Protein AF-A0AAE2ZXJ5-F1 (afdb_monomer_lite)

Organism: NCBI:txid2981769

Structure (mmCIF, N/CA/C/O backbone):
data_AF-A0AAE2ZXJ5-F1
#
_entry.id   AF-A0AAE2ZXJ5-F1
#
loop_
_atom_site.group_PDB
_atom_site.id
_atom_site.type_symbol
_atom_site.label_atom_id
_atom_site.label_alt_id
_atom_site.label_comp_id
_atom_site.label_asym_id
_atom_site.label_entity_id
_atom_site.label_seq_id
_atom_site.pdbx_PDB_ins_code
_atom_site.Cartn_x
_atom_site.Cartn_y
_atom_site.Cartn_z
_atom_site.occupancy
_atom_site.B_iso_or_equiv
_atom_site.auth_seq_id
_atom_site.auth_comp_id
_atom_site.auth_asym_id
_atom_site.auth_atom_id
_atom_site.pdbx_PDB_model_num
ATOM 1 N N . MET A 1 1 ? 4.470 -3.778 16.812 1.00 44.53 1 MET A N 1
ATOM 2 C CA . MET A 1 1 ? 3.323 -4.595 17.269 1.00 44.53 1 MET A CA 1
ATOM 3 C C . MET A 1 1 ? 2.885 -4.067 18.628 1.00 44.53 1 MET A C 1
ATOM 5 O O . MET A 1 1 ? 3.761 -3.743 19.420 1.00 44.53 1 MET A O 1
ATOM 9 N N . ALA A 1 2 ? 1.585 -3.880 18.874 1.00 45.38 2 ALA A N 1
ATOM 10 C CA . ALA A 1 2 ? 1.101 -3.421 20.179 1.00 45.38 2 ALA A CA 1
ATOM 11 C C . ALA A 1 2 ? 1.216 -4.568 21.194 1.00 45.38 2 ALA A C 1
ATOM 13 O O . ALA A 1 2 ? 0.70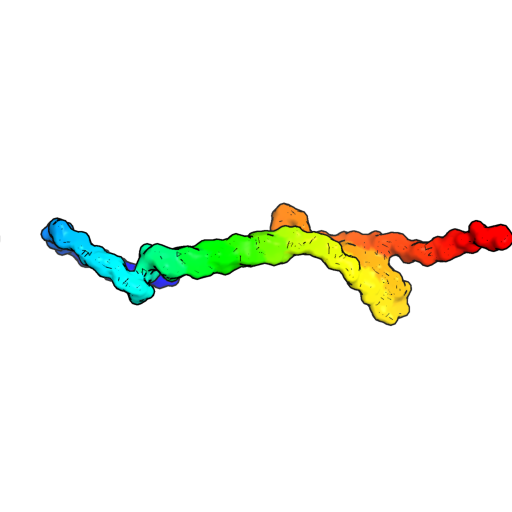3 -5.656 20.948 1.00 45.38 2 ALA A O 1
ATOM 14 N N . ASN A 1 3 ? 1.920 -4.337 22.301 1.00 45.31 3 ASN A N 1
ATOM 15 C CA . ASN A 1 3 ? 2.134 -5.345 23.334 1.00 45.31 3 ASN A CA 1
ATOM 16 C C . ASN A 1 3 ? 0.980 -5.265 24.341 1.00 45.31 3 ASN A C 1
ATOM 18 O O . ASN A 1 3 ? 0.972 -4.383 25.199 1.00 45.31 3 ASN A O 1
ATOM 22 N N . LEU A 1 4 ? -0.028 -6.127 24.194 1.00 60.59 4 LEU A N 1
ATOM 23 C CA . LEU A 1 4 ? -1.167 -6.180 25.111 1.00 60.59 4 LEU A CA 1
ATOM 24 C C . LEU A 1 4 ? -0.798 -7.069 26.309 1.00 60.59 4 LEU A C 1
ATOM 26 O O . LEU A 1 4 ? -0.591 -8.269 26.119 1.00 60.59 4 LEU A O 1
ATOM 30 N N . PRO A 1 5 ? -0.686 -6.528 27.534 1.00 62.69 5 PRO A N 1
ATOM 31 C CA . PRO A 1 5 ? -0.362 -7.335 28.702 1.00 62.69 5 PRO A CA 1
ATOM 32 C C . PRO A 1 5 ? -1.516 -8.297 29.008 1.00 62.69 5 PRO A C 1
ATOM 34 O O . PRO A 1 5 ? -2.612 -7.881 29.384 1.00 62.69 5 PRO A O 1
ATOM 37 N N . ILE A 1 6 ? -1.269 -9.598 28.856 1.00 68.81 6 ILE A N 1
ATOM 38 C CA . ILE A 1 6 ? -2.233 -10.647 29.200 1.00 68.81 6 ILE A CA 1
ATOM 39 C C . ILE A 1 6 ? -2.154 -10.870 30.715 1.00 68.81 6 ILE A C 1
ATOM 41 O O . ILE A 1 6 ? -1.126 -11.299 31.238 1.00 68.81 6 ILE A O 1
ATOM 45 N N . LYS A 1 7 ? -3.226 -10.557 31.452 1.00 69.06 7 LYS A N 1
ATOM 46 C CA . LYS A 1 7 ? -3.318 -10.884 32.886 1.00 69.06 7 LYS A CA 1
ATOM 47 C C . LYS A 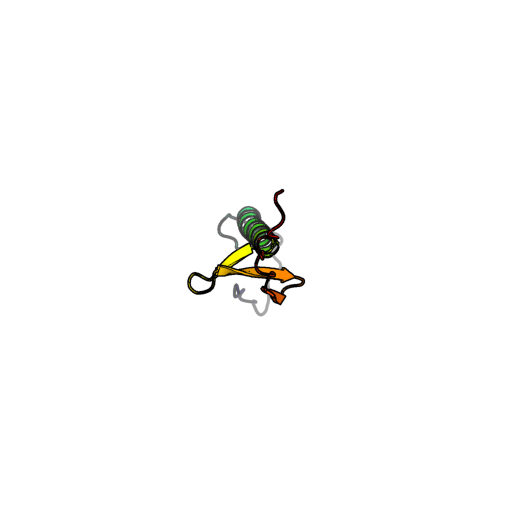1 7 ? -3.485 -12.397 33.058 1.00 69.06 7 LYS A C 1
ATOM 49 O O . LYS A 1 7 ? -4.383 -12.976 32.461 1.00 69.06 7 LYS A O 1
ATOM 54 N N . ASN A 1 8 ? -2.708 -13.004 33.960 1.00 66.88 8 ASN A N 1
ATOM 55 C CA . ASN A 1 8 ? -2.762 -14.442 34.289 1.00 66.88 8 ASN A CA 1
ATOM 56 C C . ASN A 1 8 ? -4.062 -14.914 34.982 1.00 66.88 8 ASN A C 1
ATOM 58 O O . ASN A 1 8 ? -4.148 -16.069 35.383 1.00 66.88 8 ASN A O 1
ATOM 62 N N . ASN A 1 9 ? -5.065 -14.044 35.137 1.00 73.19 9 ASN A N 1
ATOM 63 C CA . ASN A 1 9 ? -6.411 -14.405 35.581 1.00 73.19 9 ASN A CA 1
ATOM 64 C C . ASN A 1 9 ? -7.376 -13.241 35.264 1.00 73.19 9 ASN A C 1
ATOM 66 O O . ASN A 1 9 ? -7.570 -12.360 36.109 1.00 73.19 9 ASN A O 1
ATOM 70 N N . PRO A 1 10 ? -7.880 -13.118 34.024 1.00 71.25 10 PRO A N 1
ATOM 71 C CA . PRO A 1 10 ? -8.720 -11.990 33.647 1.00 71.25 10 PRO A CA 1
ATOM 72 C C . PRO A 1 10 ? -10.070 -12.086 34.366 1.00 71.25 10 PRO A C 1
ATOM 74 O O . PRO A 1 10 ? -10.806 -13.057 34.211 1.00 71.25 10 PRO A O 1
ATOM 77 N N . THR A 1 11 ? -10.404 -11.077 35.168 1.00 77.88 11 THR A N 1
ATOM 78 C CA . THR A 1 11 ? -11.737 -10.961 35.764 1.00 77.88 11 THR A CA 1
ATOM 79 C C . THR A 1 11 ? -12.756 -10.713 34.654 1.00 77.88 11 THR A C 1
ATOM 81 O O . THR A 1 11 ? -12.515 -9.871 33.788 1.00 77.88 11 THR A O 1
ATOM 84 N N . LEU A 1 12 ? -13.894 -11.417 34.679 1.00 76.88 12 LEU A N 1
ATOM 85 C CA . LEU A 1 12 ? -14.995 -11.158 33.750 1.00 76.88 12 LEU A CA 1
ATOM 86 C C . LEU A 1 12 ? -15.430 -9.692 33.882 1.00 76.88 12 LEU A C 1
ATOM 88 O O . LEU A 1 12 ? -15.911 -9.281 34.937 1.00 76.88 12 LEU A O 1
ATOM 92 N N . ASN A 1 13 ? -15.264 -8.922 32.809 1.00 75.00 13 ASN A N 1
ATOM 93 C CA . ASN A 1 13 ? -15.768 -7.561 32.706 1.00 75.00 13 ASN A CA 1
ATOM 94 C C . ASN A 1 13 ? -16.888 -7.531 31.660 1.00 75.00 13 ASN A C 1
ATOM 96 O O . ASN A 1 13 ? -16.667 -7.883 30.504 1.00 75.00 13 ASN A O 1
ATOM 100 N N . LEU A 1 14 ? -18.094 -7.149 32.086 1.00 81.94 14 LEU A N 1
ATOM 101 C CA . LEU A 1 14 ? -19.272 -7.016 31.219 1.00 81.94 14 LEU A CA 1
ATOM 102 C C . LEU A 1 14 ? -19.406 -5.606 30.626 1.00 81.94 14 LEU A C 1
ATOM 104 O O . LEU A 1 14 ? -20.286 -5.361 29.804 1.00 81.94 14 LEU A O 1
ATOM 108 N N . GLN A 1 15 ? -18.558 -4.669 31.051 1.00 73.94 15 GLN A N 1
ATOM 109 C CA . GLN A 1 15 ? -18.513 -3.318 30.518 1.00 73.94 15 GLN A CA 1
ATOM 110 C C . GLN A 1 15 ? -17.597 -3.314 29.295 1.00 73.94 15 GLN A C 1
ATOM 112 O O . GLN A 1 15 ? -16.402 -3.590 29.392 1.00 73.94 15 GLN A O 1
ATOM 117 N N . MET A 1 16 ? -18.168 -3.014 28.132 1.00 72.44 16 MET A N 1
ATOM 118 C CA . MET A 1 16 ? -17.391 -2.743 26.930 1.00 72.44 16 MET A CA 1
ATOM 119 C C . MET A 1 16 ? -16.800 -1.336 27.063 1.00 72.44 16 MET A C 1
ATOM 121 O O . MET A 1 16 ? -17.549 -0.363 27.150 1.00 72.44 16 MET A O 1
ATOM 125 N N . GLU A 1 17 ? -15.473 -1.217 27.115 1.00 72.12 17 GLU A N 1
ATOM 126 C CA . GLU A 1 17 ? -14.827 0.095 27.048 1.00 72.12 17 GLU A CA 1
ATOM 127 C C . GLU A 1 17 ? -15.090 0.713 25.671 1.00 72.12 17 GLU A C 1
ATOM 129 O O . GLU A 1 17 ? -14.901 0.067 24.637 1.00 72.12 17 GLU A O 1
ATOM 134 N N . ALA A 1 18 ? -15.546 1.968 25.651 1.00 71.50 18 ALA A N 1
ATOM 135 C CA . ALA A 1 18 ? -15.691 2.702 24.405 1.00 71.50 18 ALA A CA 1
ATOM 136 C C . ALA A 1 18 ? -14.304 2.890 23.778 1.00 71.50 18 ALA A C 1
ATOM 138 O O . ALA A 1 18 ? -13.396 3.436 24.411 1.00 71.50 18 ALA A O 1
ATOM 139 N N . LEU A 1 19 ? -14.141 2.443 22.531 1.00 71.44 19 LEU A N 1
ATOM 140 C CA . LEU A 1 19 ? -12.935 2.729 21.762 1.00 71.44 19 LEU A CA 1
ATOM 141 C C . LEU A 1 19 ? -12.813 4.248 21.626 1.00 71.44 19 LEU A C 1
ATOM 143 O O . LEU A 1 19 ? -13.758 4.926 21.232 1.00 71.44 19 LEU A O 1
ATOM 147 N N . THR A 1 20 ? -11.641 4.777 21.951 1.00 74.50 20 THR A N 1
ATOM 148 C CA . THR A 1 20 ? -11.322 6.197 21.768 1.00 74.50 20 THR A CA 1
ATOM 149 C C . THR A 1 20 ? -10.341 6.339 20.610 1.00 74.50 20 THR A C 1
ATOM 151 O O . THR A 1 20 ? -9.711 5.364 20.202 1.00 74.50 20 THR A O 1
ATOM 154 N N . THR A 1 21 ? -10.158 7.541 20.069 1.00 65.62 21 THR A N 1
ATOM 155 C CA . THR A 1 21 ? -9.260 7.789 18.920 1.00 65.62 21 THR A CA 1
ATOM 156 C C . THR A 1 21 ? -7.785 7.437 19.186 1.00 65.62 21 THR A C 1
ATOM 158 O O . THR A 1 21 ? -6.983 7.303 18.255 1.00 65.62 21 THR A O 1
ATOM 161 N N . SER A 1 22 ? -7.403 7.263 20.456 1.00 73.38 22 SER A N 1
ATOM 162 C CA . SER A 1 22 ? -6.085 6.774 20.874 1.00 73.38 22 SER A CA 1
ATOM 163 C C . SER A 1 22 ? -5.971 5.245 20.850 1.00 73.38 22 SER A C 1
ATOM 165 O O . SER A 1 22 ? -4.857 4.719 20.864 1.00 73.38 22 SER A O 1
ATOM 167 N N . THR A 1 23 ? -7.089 4.516 20.776 1.00 74.25 23 THR A N 1
ATOM 168 C CA . THR A 1 23 ? -7.090 3.058 20.691 1.00 74.25 23 THR A CA 1
ATOM 169 C C . THR A 1 23 ? -6.558 2.618 19.319 1.00 74.25 23 THR A C 1
ATOM 171 O O . THR A 1 23 ? -7.093 3.039 18.294 1.00 74.25 23 THR A O 1
ATOM 174 N N . PRO A 1 24 ? -5.527 1.752 19.240 1.00 63.62 24 PRO A N 1
ATOM 175 C CA . PRO A 1 24 ? -4.926 1.353 17.961 1.00 63.62 24 PRO A CA 1
ATOM 176 C C . PRO A 1 24 ? -5.892 0.703 16.958 1.00 63.62 24 PRO A C 1
ATOM 178 O O . PRO A 1 24 ? -5.634 0.748 15.759 1.00 63.62 24 PRO A O 1
ATOM 181 N N . ALA A 1 25 ? -6.987 0.112 17.445 1.00 63.34 25 ALA A N 1
ATOM 182 C CA . ALA A 1 25 ? -8.054 -0.488 16.642 1.00 63.34 25 ALA A CA 1
ATOM 183 C C . ALA A 1 25 ? -9.244 0.462 16.384 1.00 63.34 25 ALA A C 1
ATOM 185 O O . ALA A 1 25 ? -10.287 0.016 15.914 1.00 63.34 25 ALA A O 1
ATOM 186 N N . HIS A 1 26 ? -9.127 1.754 16.716 1.00 75.12 26 HIS A N 1
ATOM 187 C CA . HIS A 1 26 ? -10.176 2.735 16.440 1.00 75.12 26 HIS A CA 1
ATOM 188 C C . HIS A 1 26 ? -10.393 2.874 14.929 1.00 75.12 26 HIS A C 1
ATOM 190 O O . HIS A 1 26 ? -9.424 2.965 14.169 1.00 75.12 26 HIS A O 1
ATOM 196 N N . ALA A 1 27 ? -11.659 2.923 14.506 1.00 64.50 27 ALA A N 1
ATOM 197 C CA . ALA A 1 27 ? -12.049 2.925 13.096 1.00 64.50 27 ALA A CA 1
ATOM 198 C C . ALA A 1 27 ? -11.346 4.029 12.287 1.00 64.50 27 ALA A C 1
ATOM 200 O O . ALA A 1 27 ? -10.831 3.756 11.206 1.00 64.50 27 ALA A O 1
ATOM 201 N N . ASP A 1 28 ? -11.223 5.236 12.846 1.00 65.81 28 ASP A N 1
ATOM 202 C CA . ASP A 1 28 ? -10.546 6.357 12.176 1.00 65.81 28 ASP A CA 1
ATOM 203 C C . ASP A 1 28 ? -9.073 6.056 11.850 1.00 65.81 28 ASP A C 1
ATOM 205 O O . ASP A 1 28 ? -8.617 6.301 10.735 1.00 65.81 28 ASP A O 1
ATOM 209 N N . ARG A 1 29 ? -8.331 5.440 12.784 1.00 65.81 29 ARG A N 1
ATOM 210 C CA . ARG A 1 29 ? -6.924 5.066 12.554 1.00 65.81 29 ARG A CA 1
ATOM 211 C C . ARG A 1 29 ? -6.774 3.864 11.627 1.00 65.81 29 ARG A C 1
ATOM 213 O O . ARG A 1 29 ? -5.768 3.758 10.924 1.00 65.81 29 ARG A O 1
ATOM 220 N N . PHE A 1 30 ? -7.737 2.945 11.642 1.00 69.56 30 PHE A N 1
ATOM 221 C CA . PHE A 1 30 ? -7.774 1.834 10.696 1.00 69.56 30 PHE A CA 1
ATOM 222 C C . PHE A 1 30 ? -8.011 2.343 9.268 1.00 69.56 30 PHE A C 1
ATOM 224 O O . PHE A 1 30 ? -7.301 1.931 8.353 1.00 69.56 30 PHE A O 1
ATOM 231 N N . ASN A 1 31 ? -8.927 3.299 9.094 1.00 72.06 31 ASN A N 1
ATOM 232 C CA . ASN A 1 31 ? -9.253 3.894 7.800 1.00 72.06 31 ASN A CA 1
ATOM 233 C C . ASN A 1 31 ? -8.060 4.619 7.165 1.00 72.06 31 ASN A C 1
ATOM 235 O O . ASN A 1 31 ? -7.789 4.397 5.989 1.00 72.06 31 ASN A O 1
ATOM 239 N N . GLU A 1 32 ? -7.307 5.423 7.924 1.00 75.00 32 GLU A N 1
ATOM 240 C CA . GLU A 1 32 ? -6.094 6.091 7.417 1.00 75.00 32 GLU A CA 1
ATOM 241 C C . GLU A 1 32 ? -5.048 5.083 6.913 1.00 75.00 32 GLU A C 1
ATOM 243 O O . GLU A 1 32 ? -4.520 5.211 5.808 1.00 75.00 32 GLU A O 1
ATOM 248 N N . ARG A 1 33 ? -4.775 4.034 7.702 1.00 74.88 33 ARG A N 1
ATOM 249 C CA . ARG A 1 33 ? -3.816 2.980 7.328 1.00 74.88 33 ARG A CA 1
ATOM 250 C C . ARG A 1 33 ? -4.292 2.167 6.128 1.00 74.88 33 ARG A C 1
ATOM 252 O O . ARG A 1 33 ? -3.474 1.756 5.309 1.00 74.88 33 ARG A O 1
ATOM 259 N N . TYR A 1 34 ? -5.597 1.935 6.028 1.00 76.62 34 TYR A N 1
ATOM 260 C CA . TYR A 1 34 ? -6.204 1.233 4.907 1.00 76.62 34 TYR A CA 1
ATOM 261 C C . TYR A 1 34 ? -6.130 2.059 3.615 1.00 76.62 34 TYR A C 1
ATOM 263 O O . TYR A 1 34 ? -5.740 1.524 2.582 1.00 76.62 34 TYR A O 1
ATOM 271 N N . GLN A 1 35 ? -6.400 3.367 3.675 1.00 77.50 35 GLN A N 1
ATOM 272 C CA . GLN A 1 35 ? -6.231 4.265 2.526 1.00 77.50 35 GLN A CA 1
ATOM 273 C C . GLN A 1 35 ? -4.781 4.307 2.050 1.00 77.50 35 GLN A C 1
ATOM 275 O O . GLN A 1 35 ? -4.525 4.144 0.862 1.00 77.50 35 GLN A O 1
ATOM 280 N N . GLN A 1 36 ? -3.822 4.409 2.972 1.00 79.94 36 GLN A N 1
ATOM 281 C CA . GLN A 1 36 ? -2.405 4.388 2.614 1.00 79.94 36 GLN A CA 1
ATOM 282 C C . GLN A 1 36 ? -1.979 3.062 1.962 1.00 79.94 36 GLN A C 1
ATOM 284 O O . GLN A 1 36 ? -1.166 3.062 1.041 1.00 79.94 36 GLN A O 1
ATOM 289 N N . LEU A 1 37 ? -2.540 1.925 2.388 1.00 82.06 37 LEU A N 1
ATOM 290 C CA . LEU A 1 37 ? -2.303 0.637 1.729 1.00 82.06 37 LEU A CA 1
ATOM 291 C C . LEU A 1 37 ? -2.856 0.620 0.295 1.00 82.06 37 LEU A C 1
ATOM 293 O O . LEU A 1 37 ? -2.166 0.155 -0.607 1.00 82.06 37 LEU A O 1
ATOM 297 N N . LEU A 1 38 ? -4.062 1.152 0.079 1.00 79.56 38 LEU A N 1
ATOM 298 C CA . LEU A 1 38 ? -4.671 1.257 -1.252 1.00 79.56 38 LEU A CA 1
ATOM 299 C C . LEU A 1 38 ? -3.903 2.215 -2.172 1.00 79.56 38 LEU A C 1
ATOM 301 O O . LEU A 1 38 ? -3.763 1.946 -3.361 1.00 79.56 38 LEU A O 1
ATOM 305 N N . GLU A 1 39 ? -3.406 3.332 -1.646 1.00 80.19 39 GLU A N 1
ATOM 306 C CA . GLU A 1 39 ? -2.559 4.270 -2.390 1.00 80.19 39 GLU A CA 1
ATOM 307 C C . GLU A 1 39 ? -1.213 3.645 -2.758 1.00 80.19 39 GLU A C 1
ATOM 309 O O . GLU A 1 39 ? -0.765 3.800 -3.892 1.00 80.19 39 GLU A O 1
ATOM 314 N N . ASN A 1 40 ? -0.601 2.888 -1.843 1.00 74.94 40 ASN A N 1
ATOM 315 C CA . ASN A 1 40 ? 0.621 2.137 -2.123 1.00 74.94 40 ASN A CA 1
ATOM 316 C C . ASN A 1 40 ? 0.391 1.063 -3.195 1.00 74.94 40 ASN A C 1
ATOM 318 O O . ASN A 1 40 ? 1.216 0.923 -4.091 1.00 74.94 40 ASN A O 1
ATOM 322 N N . ASP A 1 41 ? -0.727 0.338 -3.141 1.00 74.00 41 ASP A N 1
ATOM 323 C CA . ASP A 1 41 ? -1.086 -0.650 -4.163 1.00 74.00 41 ASP A CA 1
ATOM 324 C C . ASP A 1 41 ? -1.294 0.009 -5.535 1.00 74.00 41 ASP A C 1
ATOM 326 O O . ASP A 1 41 ? -0.717 -0.423 -6.531 1.00 74.00 41 ASP A O 1
ATOM 330 N N . LYS A 1 42 ? -2.007 1.142 -5.586 1.00 70.44 42 LYS A N 1
ATOM 331 C CA . LYS A 1 42 ? -2.135 1.951 -6.809 1.00 70.44 42 LYS A CA 1
ATOM 332 C C . LYS A 1 42 ? -0.788 2.451 -7.319 1.00 70.44 42 LYS A C 1
ATOM 334 O O . LYS A 1 42 ? -0.565 2.419 -8.521 1.00 70.44 42 LYS A O 1
ATOM 339 N N . ALA A 1 43 ? 0.101 2.905 -6.435 1.00 66.44 43 ALA A N 1
ATOM 340 C CA . ALA A 1 43 ? 1.444 3.356 -6.794 1.00 66.44 43 ALA A CA 1
ATOM 341 C C . ALA A 1 43 ? 2.304 2.217 -7.370 1.00 66.44 43 ALA A C 1
ATOM 343 O O . ALA A 1 43 ? 3.088 2.445 -8.289 1.00 66.44 43 ALA A O 1
ATOM 344 N N . LEU A 1 44 ? 2.136 0.994 -6.860 1.00 63.31 44 LEU A N 1
ATOM 345 C CA . LEU A 1 44 ? 2.787 -0.211 -7.377 1.00 63.31 44 LEU A CA 1
ATOM 346 C C . LEU A 1 44 ? 2.200 -0.674 -8.717 1.00 63.31 44 LEU A C 1
ATOM 348 O O . LEU A 1 44 ? 2.917 -1.286 -9.503 1.00 63.31 44 LEU A O 1
ATOM 352 N N . GLN A 1 45 ? 0.934 -0.353 -8.994 1.00 63.09 45 GLN A N 1
ATOM 353 C CA . GLN A 1 45 ? 0.301 -0.557 -10.300 1.00 63.09 45 GLN A CA 1
ATOM 354 C C . GLN A 1 45 ? 0.686 0.508 -11.338 1.00 63.09 45 GLN A C 1
ATOM 356 O O . GLN A 1 45 ? 0.318 0.354 -12.500 1.00 63.09 45 GLN A O 1
ATOM 361 N N . VAL A 1 46 ? 1.381 1.594 -10.958 1.00 59.97 46 VAL A N 1
ATOM 362 C CA . VAL A 1 46 ? 1.698 2.668 -11.910 1.00 59.97 46 VAL A CA 1
ATOM 363 C C . VAL A 1 46 ? 2.579 2.125 -13.027 1.00 59.97 46 VAL A C 1
ATOM 365 O O . VAL A 1 46 ? 3.685 1.632 -12.802 1.00 59.97 46 VAL A O 1
ATOM 368 N N . ASP A 1 47 ? 2.022 2.274 -14.225 1.00 62.41 47 ASP A N 1
ATOM 369 C CA . ASP A 1 47 ? 2.498 1.833 -15.520 1.00 62.41 47 ASP A CA 1
ATOM 370 C C . ASP A 1 47 ? 3.985 2.056 -15.768 1.00 62.41 47 ASP A C 1
ATOM 372 O O . ASP A 1 47 ? 4.622 2.999 -15.285 1.00 62.41 47 ASP A O 1
ATOM 376 N N . ALA A 1 48 ? 4.518 1.179 -16.613 1.00 65.69 48 ALA A N 1
ATOM 377 C CA . ALA A 1 48 ? 5.904 1.196 -17.008 1.00 65.69 48 ALA A CA 1
ATOM 378 C C . ALA A 1 48 ? 6.327 2.576 -17.547 1.00 65.69 48 ALA A C 1
ATOM 380 O O . ALA A 1 48 ? 5.808 3.063 -18.553 1.00 65.69 48 ALA A O 1
ATOM 381 N N . LYS A 1 49 ? 7.295 3.210 -16.883 1.00 76.12 49 LYS A N 1
ATOM 382 C CA . LYS A 1 49 ? 7.844 4.511 -17.272 1.00 76.12 49 LYS A CA 1
ATOM 383 C C . LYS A 1 49 ? 8.926 4.324 -18.324 1.00 76.12 49 LYS A C 1
ATOM 385 O O . LYS A 1 49 ? 9.774 3.444 -18.196 1.00 76.12 49 LYS A 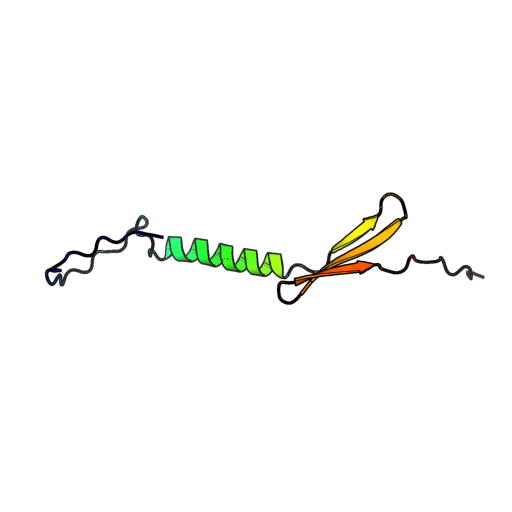O 1
ATOM 390 N N . ILE A 1 50 ? 8.905 5.162 -19.357 1.00 78.38 50 ILE A N 1
ATOM 391 C CA . ILE A 1 50 ? 9.962 5.203 -20.370 1.00 78.38 50 ILE A CA 1
ATOM 392 C C . ILE A 1 50 ? 10.977 6.267 -19.957 1.00 78.38 50 ILE A C 1
ATOM 394 O O . ILE A 1 50 ? 10.608 7.404 -19.671 1.00 78.38 50 ILE A O 1
ATOM 398 N N . TYR A 1 51 ? 12.242 5.878 -19.930 1.00 80.12 51 TYR A N 1
ATOM 399 C CA . TYR A 1 51 ? 13.392 6.736 -19.694 1.00 80.12 51 TYR A CA 1
ATOM 400 C C . TYR A 1 51 ? 14.261 6.735 -20.945 1.00 80.12 51 TYR A C 1
ATOM 402 O O . TYR A 1 51 ? 14.366 5.713 -21.619 1.00 80.12 51 TYR A O 1
ATOM 410 N N . GLU A 1 52 ? 14.885 7.864 -21.251 1.00 80.88 52 GLU A N 1
ATOM 411 C CA . GLU A 1 52 ? 15.865 7.964 -22.331 1.00 80.88 52 GLU A CA 1
ATOM 412 C C . GLU A 1 52 ? 17.261 8.060 -21.713 1.00 80.88 52 GLU A C 1
ATOM 414 O O . GLU A 1 52 ? 17.476 8.830 -20.775 1.00 80.88 52 GLU A O 1
ATOM 419 N N . ASP A 1 53 ? 18.186 7.236 -22.202 1.00 74.75 53 ASP A N 1
ATOM 420 C CA . ASP A 1 53 ? 19.601 7.290 -21.846 1.00 74.75 53 ASP A CA 1
ATOM 421 C C . ASP A 1 53 ? 20.197 8.598 -22.381 1.00 74.75 53 ASP A C 1
ATOM 423 O O . ASP A 1 53 ? 20.145 8.879 -23.582 1.00 74.75 53 ASP A O 1
ATOM 427 N N . ASP A 1 54 ? 20.776 9.386 -21.481 1.00 72.44 54 ASP A N 1
ATOM 428 C CA . ASP A 1 54 ? 21.357 10.694 -21.765 1.00 72.44 54 ASP A CA 1
ATOM 429 C C . ASP A 1 54 ? 22.610 10.623 -22.652 1.00 72.44 54 ASP A C 1
ATOM 431 O O . ASP A 1 54 ? 22.981 11.619 -23.273 1.00 72.44 54 ASP A O 1
ATOM 435 N N . LYS A 1 55 ? 23.257 9.455 -22.743 1.00 74.62 55 LYS A N 1
ATOM 436 C CA . LYS A 1 55 ? 24.494 9.253 -23.513 1.00 74.62 55 LYS A CA 1
ATOM 437 C C . LYS A 1 55 ? 24.241 8.701 -24.902 1.00 74.62 55 LYS A C 1
ATOM 439 O O . LYS A 1 55 ? 24.878 9.135 -25.857 1.00 74.62 55 LYS A O 1
ATOM 444 N N . ASN A 1 56 ? 23.336 7.732 -25.000 1.00 73.75 56 ASN A N 1
ATOM 445 C CA . ASN A 1 56 ? 23.156 6.940 -26.216 1.00 73.75 56 ASN A CA 1
ATOM 446 C C . ASN A 1 56 ? 21.777 7.136 -26.867 1.00 73.75 56 ASN A C 1
ATOM 448 O O . ASN A 1 56 ? 21.515 6.530 -27.903 1.00 73.75 56 ASN A O 1
ATOM 452 N N . GLY A 1 57 ? 20.875 7.923 -26.262 1.00 75.12 57 GLY A N 1
ATOM 453 C CA . GLY A 1 57 ? 19.496 8.114 -26.743 1.00 75.12 57 GLY A CA 1
ATOM 454 C C . GLY A 1 57 ? 18.627 6.853 -26.654 1.00 75.12 57 GLY A C 1
ATOM 455 O O . GLY A 1 57 ? 17.501 6.818 -27.150 1.00 75.12 57 GLY A O 1
ATOM 456 N N . ALA A 1 58 ? 19.152 5.796 -26.034 1.00 79.31 58 ALA A N 1
ATOM 457 C CA . ALA A 1 58 ? 18.506 4.506 -25.890 1.00 79.31 58 ALA A CA 1
ATOM 458 C C . ALA A 1 58 ? 17.291 4.632 -24.961 1.00 79.31 58 ALA A C 1
ATOM 460 O O . ALA A 1 58 ? 17.420 5.063 -23.817 1.00 79.31 58 ALA A O 1
ATOM 461 N N . LYS A 1 59 ? 16.100 4.237 -25.424 1.00 84.94 59 LYS A N 1
ATOM 462 C CA . LYS A 1 59 ? 14.882 4.313 -24.603 1.00 84.94 59 LYS A CA 1
ATOM 463 C C . LYS A 1 59 ? 14.672 3.015 -23.831 1.00 84.94 59 LYS A C 1
ATOM 465 O O . LYS A 1 59 ? 14.599 1.947 -24.429 1.00 84.94 59 LYS A O 1
ATOM 470 N N . ILE A 1 60 ? 14.536 3.087 -22.514 1.00 83.44 60 ILE A N 1
ATOM 471 C CA . ILE A 1 60 ? 14.282 1.937 -21.643 1.00 83.44 60 ILE A CA 1
ATOM 472 C C . ILE A 1 60 ? 12.914 2.109 -20.997 1.00 83.44 60 ILE A C 1
ATOM 474 O O . ILE A 1 60 ? 12.631 3.128 -20.374 1.00 83.44 60 ILE A O 1
ATOM 478 N N . ARG A 1 61 ? 12.066 1.089 -21.102 1.00 83.00 61 ARG A N 1
ATOM 479 C CA . ARG A 1 61 ? 10.817 0.993 -20.348 1.00 83.00 61 ARG A CA 1
ATOM 480 C C . ARG A 1 61 ? 11.076 0.230 -19.050 1.00 83.00 61 ARG A C 1
ATOM 482 O O . ARG A 1 61 ? 11.453 -0.933 -19.104 1.00 83.00 61 ARG A O 1
ATOM 489 N N . LEU A 1 62 ? 10.850 0.867 -17.908 1.00 83.31 62 LEU A N 1
ATOM 490 C CA . LEU A 1 62 ? 10.935 0.287 -16.566 1.00 83.31 62 LEU A CA 1
ATOM 491 C C . LEU A 1 62 ? 9.526 0.094 -16.010 1.00 83.31 62 LEU A C 1
ATOM 493 O O . LEU A 1 62 ? 8.794 1.072 -15.889 1.00 83.31 62 LEU A O 1
ATOM 497 N N . GLY A 1 63 ? 9.150 -1.132 -15.658 1.00 80.00 63 GLY A N 1
ATOM 498 C CA . GLY A 1 63 ? 7.821 -1.444 -15.130 1.00 80.00 63 GLY A CA 1
ATOM 499 C C . GLY A 1 63 ? 7.843 -2.400 -13.943 1.00 80.00 63 GLY A C 1
ATOM 500 O O . GLY A 1 63 ? 8.876 -2.973 -13.594 1.00 80.00 63 GLY A O 1
ATOM 501 N N . MET A 1 64 ? 6.677 -2.554 -13.318 1.00 77.75 64 MET A N 1
ATOM 502 C CA . MET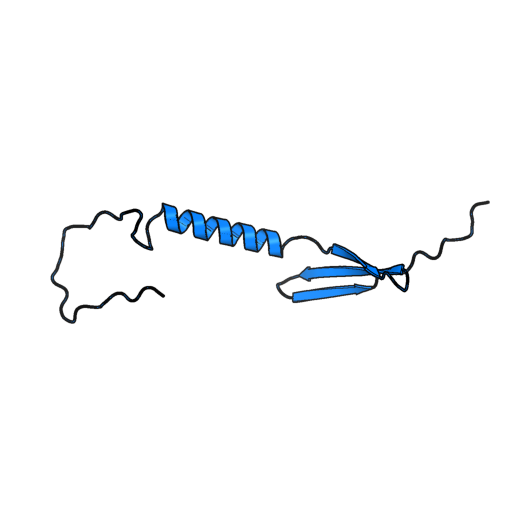 A 1 64 ? 6.412 -3.570 -12.304 1.00 77.75 64 MET A CA 1
ATOM 503 C C . MET A 1 64 ? 5.273 -4.467 -12.777 1.00 77.75 64 MET A C 1
ATOM 505 O O . MET A 1 64 ? 4.230 -3.977 -13.195 1.00 77.75 64 MET A O 1
ATOM 509 N N . GLU A 1 65 ? 5.469 -5.781 -12.719 1.00 73.19 65 GLU A N 1
ATOM 510 C CA . GLU A 1 65 ? 4.437 -6.773 -13.025 1.00 73.19 65 GLU A CA 1
ATOM 511 C C . GLU A 1 65 ? 4.528 -7.909 -12.005 1.00 73.19 65 GLU A C 1
ATOM 513 O O . GLU A 1 65 ? 5.613 -8.420 -11.727 1.00 73.19 65 GLU A O 1
ATOM 518 N N . ASN A 1 66 ? 3.397 -8.277 -11.394 1.00 73.00 66 ASN A N 1
ATOM 519 C CA . ASN A 1 66 ? 3.325 -9.314 -10.354 1.00 73.00 66 ASN A CA 1
ATOM 520 C C . ASN A 1 66 ? 4.331 -9.121 -9.194 1.00 73.00 66 ASN A C 1
ATOM 522 O O . ASN A 1 66 ? 4.846 -10.090 -8.643 1.00 73.00 66 ASN A O 1
ATOM 526 N N . GLY A 1 67 ? 4.641 -7.870 -8.831 1.00 71.06 67 GLY A N 1
ATOM 527 C CA . GLY A 1 67 ? 5.613 -7.548 -7.776 1.00 71.06 67 GLY A CA 1
ATOM 528 C C . GLY A 1 67 ? 7.085 -7.683 -8.188 1.00 71.06 67 GLY A C 1
ATOM 529 O O . GLY A 1 67 ? 7.969 -7.505 -7.350 1.00 71.06 67 GLY A O 1
ATOM 530 N N . HIS A 1 68 ? 7.364 -7.961 -9.463 1.00 78.00 68 HIS A N 1
ATOM 531 C CA . HIS A 1 68 ? 8.711 -8.008 -10.019 1.00 78.00 68 HIS A CA 1
ATOM 532 C C . HIS A 1 68 ? 9.002 -6.766 -10.861 1.00 78.00 68 HIS A C 1
ATOM 534 O O . HIS A 1 68 ? 8.206 -6.364 -11.709 1.00 78.00 68 HIS A O 1
ATOM 540 N N . LEU A 1 69 ? 10.174 -6.172 -10.630 1.00 79.69 69 LEU A N 1
ATOM 541 C CA . LEU A 1 69 ? 10.708 -5.099 -11.463 1.00 79.69 69 LEU A CA 1
ATOM 542 C C . LEU A 1 69 ? 11.224 -5.692 -12.775 1.00 79.69 69 LEU A C 1
ATOM 544 O O . LEU A 1 69 ? 12.027 -6.627 -12.754 1.00 79.69 69 LEU A O 1
ATOM 548 N N . TYR A 1 70 ? 10.806 -5.121 -13.900 1.00 82.81 70 TYR A N 1
ATOM 549 C CA . TYR A 1 70 ? 11.314 -5.475 -15.221 1.00 82.81 70 TYR A CA 1
ATOM 550 C C . TYR A 1 70 ? 11.778 -4.232 -15.983 1.00 82.81 70 TYR A C 1
ATOM 552 O O . TYR A 1 70 ? 11.287 -3.121 -15.768 1.00 82.81 70 TYR A O 1
ATOM 560 N N . TYR A 1 71 ? 12.727 -4.430 -16.899 1.00 84.19 71 TYR A N 1
ATOM 561 C CA . TYR A 1 71 ? 13.138 -3.414 -17.862 1.00 84.19 71 TYR A CA 1
ATOM 562 C C . TYR A 1 71 ? 13.129 -3.993 -19.278 1.00 84.19 71 TYR A C 1
ATOM 564 O O . TYR A 1 71 ? 13.455 -5.162 -19.483 1.00 84.19 71 TYR A O 1
ATOM 572 N N . VAL A 1 72 ? 12.757 -3.172 -20.258 1.00 83.44 72 VAL A N 1
ATOM 573 C CA . VAL A 1 72 ? 12.788 -3.510 -21.685 1.00 83.44 72 VAL A CA 1
ATOM 574 C C . VAL A 1 72 ? 13.504 -2.388 -22.425 1.00 83.44 72 VAL A C 1
ATOM 576 O O . VAL A 1 72 ? 13.079 -1.235 -22.359 1.00 83.44 72 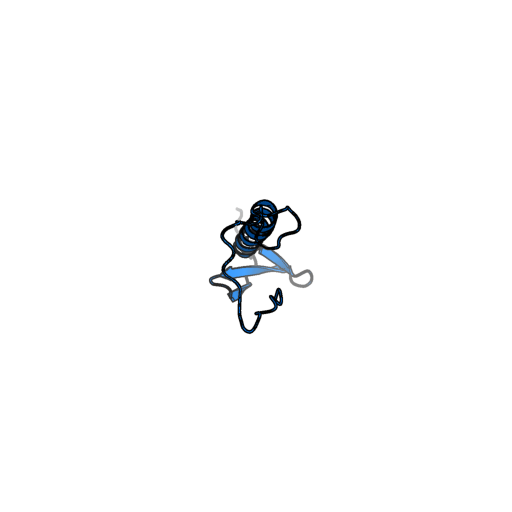VAL A O 1
ATOM 579 N N . GLN A 1 73 ? 14.582 -2.721 -23.137 1.00 83.44 73 GLN A N 1
ATOM 580 C CA . GLN A 1 73 ? 15.215 -1.809 -24.087 1.00 83.44 73 GLN A CA 1
ATOM 581 C C . GLN A 1 73 ? 14.302 -1.684 -25.309 1.00 83.44 73 GLN A C 1
ATOM 583 O O . GLN A 1 73 ? 14.028 -2.676 -25.984 1.00 83.44 73 GLN A O 1
ATOM 588 N N . LEU A 1 74 ? 13.807 -0.481 -25.577 1.00 81.06 74 LEU A N 1
ATOM 589 C CA . LEU A 1 74 ? 13.051 -0.196 -26.788 1.00 81.06 74 LEU A CA 1
ATOM 590 C C . LEU A 1 74 ? 14.033 -0.009 -27.954 1.00 81.06 74 LEU A C 1
ATOM 592 O O . LEU A 1 74 ? 15.142 0.502 -27.735 1.00 81.06 74 LEU A O 1
ATOM 596 N N . PRO A 1 75 ? 13.650 -0.422 -29.174 1.00 76.19 75 PRO A N 1
ATOM 597 C CA . PRO A 1 75 ? 14.448 -0.143 -30.357 1.00 76.19 75 PRO A CA 1
ATOM 598 C C . PRO A 1 75 ? 14.599 1.372 -30.521 1.00 76.19 75 PRO A C 1
ATOM 600 O O . PRO A 1 75 ? 13.649 2.129 -30.314 1.00 76.19 75 PRO A O 1
ATOM 603 N N . SER A 1 76 ? 15.805 1.814 -30.867 1.00 67.00 76 SER A N 1
ATOM 604 C CA . SER A 1 76 ? 16.027 3.157 -31.393 1.00 67.00 76 SER A CA 1
ATOM 605 C C . SER A 1 76 ? 15.213 3.301 -32.680 1.00 67.00 76 SER A C 1
ATOM 607 O O . SER A 1 76 ? 15.301 2.432 -33.545 1.00 67.00 76 SER A O 1
ATOM 609 N N . GLU A 1 77 ? 14.408 4.361 -32.793 1.00 64.44 77 GLU A N 1
ATOM 610 C CA . GLU A 1 77 ? 13.834 4.783 -34.075 1.00 64.44 77 GLU A CA 1
ATOM 611 C C . GLU A 1 77 ? 15.014 5.077 -35.008 1.00 64.44 77 GLU A C 1
ATOM 613 O O . GLU A 1 77 ? 15.622 6.147 -34.946 1.00 64.44 77 GLU A O 1
ATOM 618 N N . GLU A 1 78 ? 15.398 4.109 -35.839 1.00 52.19 78 GLU A N 1
ATOM 619 C CA . GLU A 1 78 ? 16.074 4.456 -37.077 1.00 52.19 78 GLU A CA 1
ATOM 620 C C . GLU A 1 78 ? 15.036 5.237 -37.873 1.00 52.19 78 GLU A C 1
ATOM 622 O O . GLU A 1 78 ? 13.951 4.736 -38.160 1.00 52.19 78 GLU A O 1
ATOM 627 N N . ALA A 1 79 ? 15.322 6.516 -38.116 1.00 54.47 79 ALA A N 1
ATOM 628 C CA . ALA A 1 79 ? 14.532 7.316 -39.027 1.00 54.47 79 ALA A CA 1
ATOM 629 C C . ALA A 1 79 ? 14.509 6.567 -40.361 1.00 54.47 79 ALA A C 1
ATOM 631 O O . ALA A 1 79 ? 15.524 6.539 -41.060 1.00 54.47 79 ALA A O 1
ATOM 632 N N . ASP A 1 80 ? 13.378 5.930 -40.674 1.00 50.12 80 ASP A N 1
ATOM 633 C CA . ASP A 1 80 ? 13.111 5.345 -41.979 1.00 50.12 80 ASP A CA 1
ATOM 634 C C . ASP A 1 80 ? 13.284 6.465 -43.006 1.00 50.12 80 ASP A C 1
ATOM 636 O O . ASP A 1 80 ? 12.430 7.334 -43.201 1.00 50.12 80 ASP A O 1
ATOM 640 N N . GLY A 1 81 ? 14.472 6.492 -43.607 1.00 55.59 81 GLY A N 1
ATOM 641 C CA . GLY A 1 81 ? 14.869 7.419 -44.645 1.00 55.59 81 GLY A CA 1
ATOM 642 C C . GLY A 1 81 ? 14.164 7.078 -45.946 1.00 55.59 81 GLY A C 1
ATOM 643 O O . GLY A 1 81 ? 14.809 6.645 -46.889 1.00 55.59 81 GLY A O 1
ATOM 644 N N . THR A 1 82 ? 12.851 7.271 -45.997 1.00 54.84 82 THR A N 1
ATOM 645 C CA . THR A 1 82 ? 12.060 7.310 -47.231 1.00 54.84 82 THR A CA 1
ATOM 646 C C . THR A 1 82 ? 10.887 8.269 -47.039 1.00 54.84 82 THR A C 1
ATOM 648 O O . THR A 1 82 ? 9.738 7.856 -46.900 1.00 54.84 82 THR A O 1
ATOM 651 N N . GLY A 1 83 ? 11.190 9.565 -46.992 1.00 48.41 83 GLY A N 1
ATOM 652 C CA . GLY A 1 83 ? 10.257 10.605 -47.414 1.00 48.41 83 GLY A CA 1
ATOM 653 C C . GLY A 1 83 ? 10.667 11.030 -48.819 1.00 48.41 83 GLY A C 1
ATOM 654 O O . GLY A 1 83 ? 11.791 11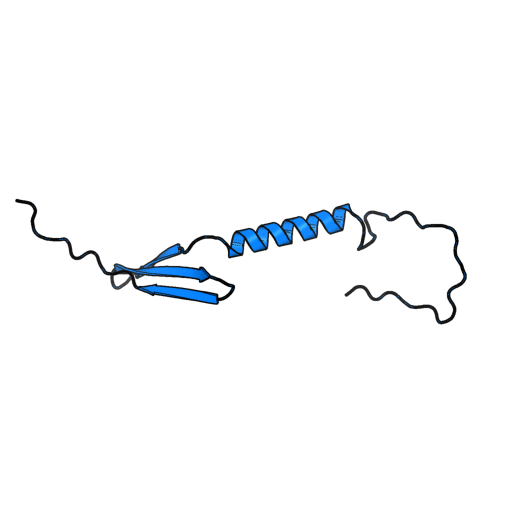.499 -48.987 1.00 48.41 83 GLY A O 1
ATOM 655 N N . GLU A 1 84 ? 9.797 10.751 -49.789 1.00 41.19 84 GLU A N 1
ATOM 656 C CA . GLU A 1 84 ? 9.927 11.074 -51.221 1.00 41.19 84 GLU A CA 1
ATOM 657 C C . GLU A 1 84 ? 10.294 12.539 -51.512 1.00 41.19 84 GLU A C 1
ATOM 659 O O . GLU A 1 84 ? 9.870 13.438 -50.747 1.00 41.19 84 GLU A O 1
#

Foldseek 3Di:
DDDDDDDPDDDDDPDDDDDDPPHCPDPVNVVVVVVVVVVVVVVLQPAFDWDADPPPRWIKTWHHDPNDIDIDTDDDPPPPPDDD

Radius of gyration: 26.77 Å; chains: 1; bounding box: 44×26×87 Å

Sequence (84 aa):
MANLPIKNNPTLNLQMEALTTSTPAHADRFNERYQQLLENDKALQVDAKIYEDDKNGAKIRLGMENGHLYYVQLPSEEADGTGE

pLDDT: mean 70.79, std 10.15, range [41.19, 84.94]

Secondary structure (DSSP, 8-state):
-------SSPPP--PPPPP-TTSTT-HHHHHHHHHHHHHHHHHHT--PEEEE-TTT--EEEEEEETTEEEEEEPPP--------